Protein AF-A0A098LH59-F1 (afdb_monomer_lite)

Foldseek 3Di:
DPDPPVPVVPPPVPPPPPPPPLQLVLLVLLCVLVVVLVVLLVVLLVVLVVLVVVQVVADPCLSVVLSVPQDSVVLSVQVSVLSSVPDDSVLSVVLSVCVVVVVVVVNCVSCVVCPVVNVVSSVVSVVVSVVSSCVSRVVD

Secondary structure (DSSP, 8-state):
--SSSTTSSSSGGG-------HHHHHHHHHHHHTTHHHHHHHHHHHHHHHHHHT-TTS-TTHHHHHHHH--HHHHHHHHHHHHHHH--HHHHHHHHHHHHHT-HHHHHHHHGGGHHHHHHHHHHHHHHHHHHHHHHHTT-

Organism: NCBI:txid153721

Radius of gyration: 22.49 Å; chains: 1; bounding box: 77×44×48 Å

Sequence (140 aa):
MNLLISVFVFFISQFNVVQKDSKEKFVDELLRLTKTRESAEVVINSIIRKQVQNKPKAPSNIEFEIKKSINYETYLNQVKRIYYSNYSELELKELIKIYREGDFELFKSKTQKIEKPIYDVGLAFGKDCAKIINDKLKNY

pLDDT: mean 90.13, std 17.35, range [39.44, 98.5]

Structure (mmCIF, N/CA/C/O backbone):
data_AF-A0A098LH59-F1
#
_entry.id   AF-A0A098LH59-F1
#
loop_
_atom_site.group_PDB
_atom_site.id
_atom_site.type_symbol
_atom_site.label_atom_id
_atom_site.label_alt_id
_atom_site.label_comp_id
_atom_site.label_asym_id
_atom_site.label_entity_id
_atom_site.label_seq_id
_atom_site.pdbx_PDB_ins_code
_atom_site.Cartn_x
_atom_site.Cartn_y
_atom_site.Cartn_z
_atom_site.occupancy
_atom_site.B_iso_or_equiv
_atom_site.auth_seq_id
_atom_site.auth_comp_id
_atom_site.auth_asym_id
_atom_site.auth_atom_id
_atom_site.pdbx_PDB_model_num
ATOM 1 N N . MET A 1 1 ? -54.466 33.708 4.782 1.00 47.62 1 MET A N 1
ATOM 2 C CA . MET A 1 1 ? -53.678 32.860 5.703 1.00 47.62 1 MET A CA 1
ATOM 3 C C . MET A 1 1 ? -53.008 31.721 4.927 1.00 47.62 1 MET A C 1
ATOM 5 O O . MET A 1 1 ? -53.343 30.582 5.175 1.00 47.62 1 MET A O 1
ATOM 9 N N . ASN A 1 2 ? -52.138 32.010 3.943 1.00 44.97 2 ASN A N 1
ATOM 10 C CA . ASN A 1 2 ? -51.490 30.981 3.094 1.00 44.97 2 ASN A CA 1
ATOM 11 C C . ASN A 1 2 ? -50.239 31.525 2.360 1.00 44.97 2 ASN A C 1
ATOM 13 O O . ASN A 1 2 ? -50.043 31.268 1.180 1.00 44.97 2 ASN A O 1
ATOM 17 N N . LEU A 1 3 ? -49.408 32.339 3.023 1.00 42.00 3 LEU A N 1
ATOM 18 C CA . LEU A 1 3 ? -48.210 32.913 2.375 1.00 42.00 3 LEU A CA 1
ATOM 19 C C . LEU A 1 3 ? -46.950 32.934 3.253 1.00 42.00 3 LEU A C 1
ATOM 21 O O . LEU A 1 3 ? -45.898 33.364 2.800 1.00 42.00 3 LEU A O 1
ATOM 25 N N . LEU A 1 4 ? -47.031 32.422 4.487 1.00 46.31 4 LEU A N 1
ATOM 26 C CA . LEU A 1 4 ? -45.919 32.432 5.449 1.00 46.31 4 LEU A CA 1
ATOM 27 C C . LEU A 1 4 ? -45.249 31.063 5.657 1.00 46.31 4 LEU A C 1
ATOM 29 O O . LEU A 1 4 ? -44.206 30.997 6.294 1.00 46.31 4 LEU A O 1
ATOM 33 N N . ILE A 1 5 ? -45.796 29.978 5.097 1.00 51.72 5 ILE A N 1
ATOM 34 C CA . ILE A 1 5 ? -45.270 28.616 5.316 1.00 51.72 5 ILE A CA 1
ATOM 35 C C . ILE A 1 5 ? -44.280 28.186 4.210 1.00 51.72 5 ILE A C 1
ATOM 37 O O . ILE A 1 5 ? -43.423 27.339 4.444 1.00 51.72 5 ILE A O 1
ATOM 41 N N . SER A 1 6 ? -44.296 28.817 3.030 1.00 48.91 6 SER A N 1
ATOM 42 C CA . SER A 1 6 ? -43.456 28.392 1.893 1.00 48.91 6 SER A CA 1
ATOM 43 C C . SER A 1 6 ? -42.014 28.916 1.894 1.00 48.91 6 SER A C 1
ATOM 45 O O . SER A 1 6 ? -41.233 28.498 1.045 1.00 48.91 6 SER A O 1
ATOM 47 N N . VAL A 1 7 ? -41.623 29.786 2.831 1.00 48.66 7 VAL A N 1
ATOM 48 C CA . VAL A 1 7 ? -40.255 30.350 2.873 1.00 48.66 7 VAL A CA 1
ATOM 49 C C . VAL A 1 7 ? -39.316 29.551 3.793 1.00 48.66 7 VAL A C 1
ATOM 51 O O . VAL A 1 7 ? -38.100 29.630 3.651 1.00 48.66 7 VAL A O 1
ATOM 54 N N . PHE A 1 8 ? -39.844 28.697 4.677 1.00 47.78 8 PHE A N 1
ATOM 55 C CA . PHE A 1 8 ? -39.013 27.948 5.633 1.00 47.78 8 PHE A CA 1
ATOM 56 C C . PHE A 1 8 ? -38.421 26.639 5.077 1.00 47.78 8 PHE A C 1
ATOM 58 O O . PHE A 1 8 ? -37.484 26.089 5.649 1.00 47.78 8 PHE A O 1
ATOM 65 N N . VAL A 1 9 ? -38.916 26.146 3.937 1.00 51.41 9 VAL A N 1
ATOM 66 C CA . VAL A 1 9 ? -38.484 24.854 3.361 1.00 51.41 9 VAL A CA 1
ATOM 67 C C . VAL A 1 9 ? -37.269 24.999 2.426 1.00 51.41 9 VAL A C 1
ATOM 69 O O . VAL A 1 9 ? -36.631 24.009 2.081 1.00 51.41 9 VAL A O 1
ATOM 72 N N . PHE A 1 10 ? -36.870 26.224 2.062 1.00 49.16 10 PHE A N 1
ATOM 73 C CA . PHE A 1 10 ? -35.769 26.447 1.111 1.00 49.16 10 PHE A CA 1
ATOM 74 C C . PHE A 1 10 ? -34.368 26.529 1.744 1.00 49.16 10 PHE A C 1
ATOM 76 O O . PHE A 1 10 ? -33.376 26.549 1.023 1.00 49.16 10 PHE A O 1
ATOM 83 N N . PHE A 1 11 ? -34.258 26.533 3.078 1.00 50.00 11 PHE A N 1
ATOM 84 C CA . PHE A 1 11 ? -32.962 26.640 3.767 1.00 50.00 11 PHE A CA 1
ATOM 85 C C . PHE A 1 11 ? -32.304 25.297 4.115 1.00 50.00 11 PHE A C 1
ATOM 87 O O . PHE A 1 11 ? -31.121 25.266 4.447 1.00 50.00 11 PHE A O 1
ATOM 94 N N . ILE A 1 12 ? -33.022 24.175 4.007 1.00 53.69 12 ILE A N 1
ATOM 95 C CA . ILE A 1 12 ? -32.498 22.859 4.423 1.00 53.69 12 ILE A CA 1
ATOM 96 C C . ILE A 1 12 ? -31.737 22.156 3.277 1.00 53.69 12 ILE A C 1
ATOM 98 O O . ILE A 1 12 ? -30.944 21.250 3.514 1.00 53.69 12 ILE A O 1
ATOM 102 N N . SER A 1 13 ? -31.889 22.603 2.026 1.00 45.72 13 SER A N 1
ATOM 103 C CA . SER A 1 13 ? -31.253 21.976 0.854 1.00 45.72 13 SER A CA 1
ATOM 104 C C . SER A 1 13 ? -29.779 22.355 0.637 1.00 45.72 13 SER A C 1
ATOM 106 O O . SER A 1 13 ? -29.112 21.749 -0.200 1.00 45.72 13 SER A O 1
ATOM 108 N N . GLN A 1 14 ? -29.244 23.323 1.389 1.00 46.56 14 GLN A N 1
ATOM 109 C CA . GLN A 1 14 ? -27.874 23.836 1.219 1.00 46.56 14 GLN A CA 1
ATOM 110 C C . GLN A 1 14 ? -26.823 23.109 2.088 1.00 46.56 14 GLN A C 1
ATOM 112 O O . GLN A 1 14 ? -25.632 23.359 1.935 1.00 46.56 14 GLN A O 1
ATOM 117 N N . PHE A 1 15 ? -27.222 22.169 2.957 1.00 48.03 15 PHE A N 1
ATOM 118 C CA . PHE A 1 15 ? -26.298 21.393 3.803 1.00 48.03 15 PHE A CA 1
ATOM 119 C C . PHE A 1 15 ? -25.927 20.012 3.239 1.00 48.03 15 PHE A C 1
ATOM 121 O O . PHE A 1 15 ? -25.507 19.131 3.981 1.00 48.03 15 PHE A O 1
ATOM 128 N N . ASN A 1 16 ? -25.953 19.836 1.915 1.00 39.44 16 ASN A N 1
ATOM 129 C CA . ASN A 1 16 ? -25.207 18.754 1.256 1.00 39.44 16 ASN A CA 1
ATOM 130 C C . ASN A 1 16 ? -23.706 19.093 1.153 1.00 39.44 16 ASN A C 1
ATOM 132 O O . ASN A 1 16 ? -23.058 18.850 0.135 1.00 39.44 16 ASN A O 1
ATOM 136 N N . VAL A 1 17 ? -23.128 19.658 2.219 1.00 48.56 17 VAL A N 1
ATOM 137 C CA . VAL A 1 17 ? -21.687 19.550 2.433 1.00 48.56 17 VAL A CA 1
ATOM 138 C C . VAL A 1 17 ? -21.460 18.073 2.683 1.00 48.56 17 VAL A C 1
ATOM 140 O O . VAL A 1 17 ? -21.935 17.555 3.688 1.00 48.56 17 VAL A O 1
ATOM 143 N N . VAL A 1 18 ? -20.799 17.409 1.737 1.00 48.72 18 VAL A N 1
ATOM 144 C CA . VAL A 1 18 ? -20.333 16.023 1.814 1.00 48.72 18 VAL A CA 1
ATOM 145 C C . VAL A 1 18 ? -19.723 15.793 3.200 1.00 48.72 18 VAL A C 1
ATOM 147 O O . VAL A 1 18 ? -18.553 16.094 3.444 1.00 48.72 18 VAL A O 1
ATOM 150 N N . GLN A 1 19 ? -20.536 15.322 4.147 1.00 45.72 19 GLN A N 1
ATOM 151 C CA . GLN A 1 19 ? -20.075 14.869 5.447 1.00 45.72 19 GLN A CA 1
ATOM 152 C C . GLN A 1 19 ? -19.313 13.591 5.156 1.00 45.72 19 GLN A C 1
ATOM 154 O O . GLN A 1 19 ? -19.887 12.510 5.079 1.00 45.72 19 GLN A O 1
ATOM 159 N N . LYS A 1 20 ? -18.012 13.741 4.908 1.00 57.53 20 LYS A N 1
ATOM 160 C CA . LYS A 1 20 ? -17.087 12.620 4.841 1.00 57.53 20 LYS A CA 1
ATOM 161 C C . LYS A 1 20 ? -17.305 11.788 6.106 1.00 57.53 20 LYS A C 1
ATOM 163 O O . LYS A 1 20 ? -17.144 12.333 7.206 1.00 57.53 20 LYS A O 1
ATOM 168 N N . ASP A 1 21 ? -17.736 10.541 5.919 1.00 78.25 21 ASP A N 1
ATOM 169 C CA . ASP A 1 21 ? -18.124 9.603 6.975 1.00 78.25 21 ASP A CA 1
ATOM 170 C C . ASP A 1 21 ? -17.070 9.631 8.097 1.00 78.25 21 ASP A C 1
ATOM 172 O O . ASP A 1 21 ? -15.862 9.588 7.828 1.00 78.25 21 ASP A O 1
ATOM 176 N N . SER A 1 22 ? -17.504 9.762 9.357 1.00 84.50 22 SER A N 1
ATOM 177 C CA . SER A 1 22 ? -16.613 9.796 10.528 1.00 84.50 22 SER A CA 1
ATOM 178 C C . SER A 1 22 ? -15.650 8.613 10.520 1.00 84.50 22 SER A C 1
ATOM 180 O O . SER A 1 22 ? -14.472 8.767 10.844 1.00 84.50 22 SER A O 1
ATOM 182 N N . LYS A 1 23 ? -16.120 7.458 10.049 1.00 91.81 23 LYS A N 1
ATOM 183 C CA . LYS A 1 23 ? -15.329 6.243 9.905 1.00 91.81 23 LYS A CA 1
ATOM 184 C C . LYS A 1 23 ? -14.198 6.378 8.883 1.00 91.81 23 LYS A C 1
ATOM 186 O O . LYS A 1 23 ? -13.084 5.928 9.146 1.00 91.81 23 LYS A O 1
ATOM 191 N N . GLU A 1 24 ? -14.443 7.031 7.748 1.00 94.12 24 GLU A N 1
ATOM 192 C CA . GLU A 1 24 ? -13.423 7.249 6.715 1.00 94.12 24 GLU A CA 1
ATOM 193 C C . GLU A 1 24 ? -12.274 8.121 7.240 1.00 94.12 24 GLU A C 1
ATOM 195 O O . GLU A 1 24 ? -11.108 7.846 6.957 1.00 94.12 24 GLU A O 1
ATOM 200 N N . LYS A 1 25 ? -12.578 9.117 8.085 1.00 95.44 25 LYS A N 1
ATOM 201 C CA . LYS A 1 25 ? -11.554 9.962 8.723 1.00 95.44 25 LYS A CA 1
ATOM 202 C C . LYS A 1 25 ? -10.611 9.158 9.620 1.00 95.44 25 LYS A C 1
ATOM 204 O O . LYS A 1 25 ? -9.407 9.397 9.581 1.00 95.44 25 LYS A O 1
ATOM 209 N N . PHE A 1 26 ? -11.126 8.195 10.387 1.00 97.62 26 PHE A N 1
ATOM 210 C CA . PHE A 1 26 ? -10.275 7.335 11.218 1.00 97.62 26 PHE A CA 1
ATOM 211 C C . PHE A 1 26 ? -9.421 6.383 10.381 1.00 97.62 26 PHE A C 1
ATOM 213 O O . PHE A 1 26 ? -8.263 6.154 10.715 1.00 97.62 26 PHE A O 1
ATOM 220 N N . VAL A 1 27 ? -9.941 5.869 9.262 1.00 97.81 27 VAL A N 1
ATOM 221 C CA . VAL A 1 27 ? -9.119 5.081 8.332 1.00 97.81 27 VAL A CA 1
ATOM 222 C C . VAL A 1 27 ? -7.985 5.937 7.757 1.00 97.81 27 VAL A C 1
ATOM 224 O O . VAL A 1 27 ? -6.831 5.514 7.781 1.00 97.81 27 VAL A O 1
ATOM 227 N N . ASP A 1 28 ? -8.286 7.149 7.284 1.00 97.12 28 ASP A N 1
ATOM 228 C CA . ASP A 1 28 ? -7.279 8.081 6.762 1.00 97.12 28 ASP A CA 1
ATOM 229 C C . ASP A 1 28 ? -6.211 8.422 7.813 1.00 97.12 28 ASP A C 1
ATOM 231 O O . ASP A 1 28 ? -5.013 8.431 7.521 1.00 97.12 28 ASP A O 1
ATOM 235 N N . GLU A 1 29 ? -6.636 8.684 9.050 1.00 97.56 29 GLU A N 1
ATOM 236 C CA . GLU A 1 29 ? -5.738 8.958 10.167 1.00 97.56 29 GLU A CA 1
ATOM 237 C C . GLU A 1 29 ? -4.834 7.767 10.478 1.00 97.56 29 GLU A C 1
ATOM 239 O O . GLU A 1 29 ? -3.625 7.951 10.634 1.00 97.56 29 GLU A O 1
ATOM 244 N N . LEU A 1 30 ? -5.399 6.559 10.526 1.00 97.62 30 LEU A N 1
ATOM 245 C CA . LEU A 1 30 ? -4.647 5.344 10.797 1.00 97.62 30 LEU A CA 1
ATOM 246 C C . LEU A 1 30 ? -3.568 5.116 9.733 1.00 97.62 30 LEU A C 1
ATOM 248 O O . LEU A 1 30 ? -2.405 4.954 10.091 1.00 97.62 30 LEU A O 1
ATOM 252 N N . LEU A 1 31 ? -3.916 5.202 8.443 1.00 97.81 31 LEU A N 1
ATOM 253 C CA . LEU A 1 31 ? -2.951 5.015 7.349 1.00 97.81 31 LEU A CA 1
ATOM 254 C C . LEU A 1 31 ? -1.843 6.074 7.330 1.00 97.81 31 LEU A C 1
ATOM 256 O O . LEU A 1 31 ? -0.710 5.787 6.932 1.00 97.81 31 LEU A O 1
ATOM 260 N N . ARG A 1 32 ? -2.159 7.297 7.766 1.00 97.94 32 ARG A N 1
ATOM 261 C CA . ARG A 1 32 ? -1.177 8.372 7.938 1.00 97.94 32 ARG A CA 1
ATOM 262 C C . ARG A 1 32 ? -0.232 8.084 9.107 1.00 97.94 32 ARG A C 1
ATOM 264 O O . ARG A 1 32 ? 0.969 8.303 8.980 1.00 97.94 32 ARG A O 1
ATOM 271 N N . LEU A 1 33 ? -0.745 7.591 10.236 1.00 97.12 33 LEU A N 1
ATOM 272 C CA . LEU A 1 33 ? 0.073 7.226 11.400 1.00 97.12 33 LEU A CA 1
ATOM 273 C C . LEU A 1 33 ? 1.003 6.046 11.098 1.00 97.12 33 LEU A C 1
ATOM 275 O O . LEU A 1 33 ? 2.179 6.083 11.466 1.00 97.12 33 LEU A O 1
ATOM 279 N N . THR A 1 34 ? 0.504 5.045 10.373 1.00 96.31 34 THR A N 1
ATOM 280 C CA . THR A 1 34 ? 1.285 3.883 9.927 1.00 96.31 34 THR A CA 1
ATOM 281 C C . THR A 1 34 ? 2.188 4.184 8.734 1.00 96.31 34 THR A C 1
ATOM 283 O O . THR A 1 34 ? 2.927 3.302 8.302 1.00 96.31 34 THR A O 1
ATOM 286 N N . LYS A 1 35 ? 2.147 5.410 8.185 1.00 97.38 35 LYS A N 1
ATOM 287 C CA . LYS A 1 35 ? 2.953 5.841 7.031 1.00 97.38 35 LYS A CA 1
ATOM 288 C C . LYS A 1 35 ? 2.868 4.850 5.867 1.00 97.38 35 LYS A C 1
ATOM 290 O O . LYS A 1 35 ? 3.880 4.447 5.284 1.00 97.38 35 LYS A O 1
ATOM 295 N N . THR A 1 36 ? 1.656 4.370 5.579 1.00 96.06 36 THR A N 1
ATOM 296 C CA . THR A 1 36 ? 1.449 3.278 4.616 1.00 96.06 36 THR A CA 1
ATOM 297 C C . THR A 1 36 ? 1.899 3.674 3.212 1.00 96.06 36 THR A C 1
ATOM 299 O O . THR A 1 36 ? 2.476 2.855 2.496 1.00 96.06 36 THR A O 1
ATOM 302 N N . ARG A 1 37 ? 1.671 4.934 2.823 1.00 96.50 37 ARG A N 1
ATOM 303 C CA . ARG A 1 37 ? 2.083 5.456 1.518 1.00 96.50 37 ARG A CA 1
ATOM 304 C C . ARG A 1 37 ? 3.599 5.556 1.422 1.00 96.50 37 ARG A C 1
ATOM 306 O O . ARG A 1 37 ? 4.187 5.028 0.487 1.00 96.50 37 ARG A O 1
ATOM 313 N N . GLU A 1 38 ? 4.216 6.211 2.393 1.00 97.62 38 GLU A N 1
ATOM 314 C CA . GLU A 1 38 ? 5.648 6.483 2.426 1.00 97.62 38 GLU A CA 1
ATOM 315 C C . GLU A 1 38 ? 6.445 5.177 2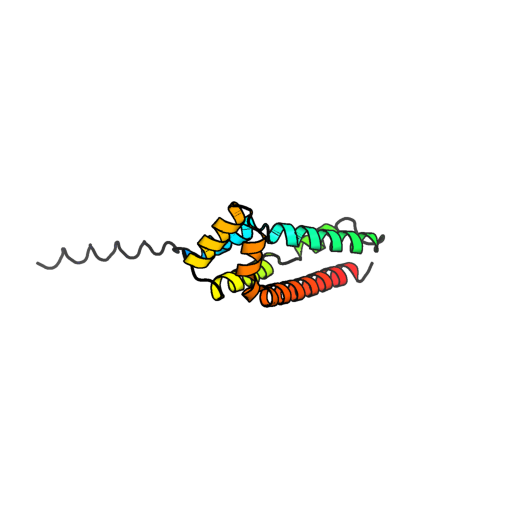.461 1.00 97.62 38 GLU A C 1
ATOM 317 O O . GLU A 1 38 ? 7.417 5.024 1.725 1.00 97.62 38 GLU A O 1
ATOM 322 N N . SER A 1 39 ? 5.994 4.199 3.252 1.00 96.31 39 SER A N 1
ATOM 323 C CA . SER A 1 39 ? 6.604 2.867 3.302 1.00 96.31 39 SER A CA 1
ATOM 324 C C . SER A 1 39 ? 6.559 2.167 1.940 1.00 96.31 39 SER A C 1
ATOM 326 O O . SER A 1 39 ? 7.569 1.624 1.489 1.00 96.31 39 SER A O 1
ATOM 328 N N . ALA A 1 40 ? 5.413 2.218 1.251 1.00 97.00 40 ALA A N 1
ATOM 329 C CA . ALA A 1 40 ? 5.284 1.648 -0.088 1.00 97.00 40 ALA A CA 1
ATOM 330 C C . ALA A 1 40 ? 6.179 2.376 -1.106 1.00 97.00 40 ALA A C 1
ATOM 332 O O . ALA A 1 40 ? 6.890 1.728 -1.875 1.00 97.00 40 ALA A O 1
ATOM 333 N N . GLU A 1 41 ? 6.199 3.711 -1.082 1.00 97.69 41 GLU A N 1
ATOM 334 C CA . GLU A 1 41 ? 7.046 4.525 -1.958 1.00 97.69 41 GLU A CA 1
ATOM 335 C C . GLU A 1 41 ? 8.536 4.215 -1.765 1.00 97.69 41 GLU A C 1
ATOM 337 O O . GLU A 1 41 ? 9.262 4.080 -2.748 1.00 97.69 41 GLU A O 1
ATOM 342 N N . VAL A 1 42 ? 9.010 4.050 -0.526 1.00 97.81 42 VAL A N 1
ATOM 343 C CA . VAL A 1 42 ? 10.412 3.697 -0.239 1.00 97.81 42 VAL A CA 1
ATOM 344 C C . VAL A 1 42 ? 10.790 2.357 -0.872 1.00 97.81 42 VAL A C 1
ATOM 346 O O . VAL A 1 42 ? 11.822 2.267 -1.546 1.00 97.81 42 VAL A O 1
ATOM 349 N N . VAL A 1 43 ? 9.952 1.331 -0.699 1.00 97.56 43 VAL A N 1
ATOM 350 C CA . VAL A 1 43 ? 10.202 -0.004 -1.259 1.00 97.56 43 VAL A CA 1
ATOM 351 C C . VAL A 1 43 ? 10.226 0.046 -2.785 1.00 97.56 43 VAL A C 1
ATOM 353 O O . VAL A 1 43 ? 11.199 -0.395 -3.401 1.00 97.56 43 VAL A O 1
ATOM 356 N N . ILE A 1 44 ? 9.201 0.632 -3.408 1.00 98.12 44 ILE A N 1
ATOM 357 C CA . ILE A 1 44 ? 9.108 0.702 -4.870 1.00 98.12 44 ILE A CA 1
ATOM 358 C C . ILE A 1 44 ? 10.242 1.551 -5.454 1.00 98.12 44 ILE A C 1
ATOM 360 O O . ILE A 1 44 ? 10.885 1.125 -6.411 1.00 98.12 44 ILE A O 1
ATOM 364 N N . ASN A 1 45 ? 10.579 2.695 -4.854 1.00 98.06 45 ASN A N 1
ATOM 365 C CA . ASN A 1 45 ? 11.690 3.531 -5.315 1.00 98.06 45 ASN A CA 1
ATOM 366 C C . ASN A 1 45 ? 13.038 2.804 -5.254 1.00 98.06 45 ASN A C 1
ATOM 368 O O . ASN A 1 45 ? 13.867 2.983 -6.147 1.00 98.06 45 ASN A O 1
ATOM 372 N N . SER A 1 46 ? 13.261 1.975 -4.231 1.00 98.19 46 SER A N 1
ATOM 373 C CA . SER A 1 46 ? 14.460 1.135 -4.137 1.00 98.19 46 SER A CA 1
ATOM 374 C C . SER A 1 46 ? 14.537 0.132 -5.294 1.00 98.19 46 SER A C 1
ATOM 376 O O . SER A 1 46 ? 15.576 0.003 -5.945 1.00 98.19 46 SER A O 1
ATOM 378 N N . ILE A 1 47 ? 13.411 -0.512 -5.622 1.00 98.00 47 ILE A N 1
ATOM 379 C CA . ILE A 1 47 ? 13.317 -1.450 -6.748 1.00 98.00 47 ILE A CA 1
ATOM 380 C C . ILE A 1 47 ? 13.567 -0.728 -8.076 1.00 98.00 47 ILE A C 1
ATOM 382 O O . ILE A 1 47 ? 14.370 -1.206 -8.876 1.00 98.00 47 ILE A O 1
ATOM 386 N N . ILE A 1 48 ? 12.936 0.431 -8.299 1.00 98.31 48 ILE A N 1
ATOM 387 C CA . ILE A 1 48 ? 13.126 1.235 -9.515 1.00 98.31 48 ILE A CA 1
ATOM 388 C C . ILE A 1 48 ? 14.608 1.572 -9.693 1.00 98.31 48 ILE A C 1
ATOM 390 O O . ILE A 1 48 ? 15.173 1.271 -10.741 1.00 98.31 48 ILE A O 1
ATOM 394 N N . ARG A 1 49 ? 15.259 2.135 -8.665 1.00 97.81 49 ARG A N 1
ATOM 395 C CA . ARG A 1 49 ? 16.684 2.504 -8.724 1.00 97.81 49 ARG A CA 1
ATOM 396 C C . ARG A 1 49 ? 17.564 1.316 -9.081 1.00 97.81 49 ARG A C 1
ATOM 398 O O . ARG A 1 49 ? 18.387 1.423 -9.983 1.00 97.81 49 ARG A O 1
ATOM 405 N N . LYS A 1 50 ? 17.355 0.175 -8.419 1.00 97.75 50 LYS A N 1
ATOM 406 C CA . LYS A 1 50 ? 18.116 -1.048 -8.690 1.00 97.75 50 LYS A CA 1
ATOM 407 C C . LYS A 1 50 ? 17.944 -1.516 -10.139 1.00 97.75 50 LYS A C 1
ATOM 409 O O . LYS A 1 50 ? 18.920 -1.899 -10.773 1.00 97.75 50 LYS A O 1
ATOM 414 N N . GLN A 1 51 ? 16.724 -1.480 -10.676 1.00 97.81 51 GLN A N 1
ATOM 415 C CA . GLN A 1 51 ? 16.458 -1.903 -12.056 1.00 97.81 51 GLN A CA 1
ATOM 416 C C . GLN A 1 51 ? 17.040 -0.932 -13.089 1.00 97.81 51 GLN A C 1
ATOM 418 O O . GLN A 1 51 ? 17.626 -1.376 -14.072 1.00 97.81 51 GLN A O 1
ATOM 423 N N . VAL A 1 52 ? 16.953 0.378 -12.847 1.00 97.38 52 VAL A N 1
ATOM 424 C CA . VAL A 1 52 ? 17.550 1.403 -13.719 1.00 97.38 52 VAL A CA 1
ATOM 425 C C . VAL A 1 52 ? 19.078 1.302 -13.725 1.00 97.38 52 VAL A C 1
ATOM 427 O O . VAL A 1 52 ? 19.685 1.355 -14.790 1.00 97.38 52 VAL A O 1
ATOM 430 N N . GLN A 1 53 ? 19.710 1.074 -12.570 1.00 96.62 53 GLN A N 1
ATOM 431 C CA . GLN A 1 53 ? 21.164 0.874 -12.473 1.00 96.62 53 GLN A CA 1
ATOM 432 C C . GLN A 1 53 ? 21.660 -0.328 -13.291 1.00 96.62 53 GLN A C 1
ATOM 434 O O . GLN A 1 53 ? 22.768 -0.294 -13.818 1.00 96.62 53 GLN A O 1
ATOM 439 N N . ASN A 1 54 ? 20.829 -1.360 -13.463 1.00 96.88 54 ASN A N 1
ATOM 440 C CA . ASN A 1 54 ? 21.148 -2.516 -14.306 1.00 96.88 54 ASN A CA 1
ATOM 441 C C . ASN A 1 54 ? 21.007 -2.233 -15.816 1.00 96.88 54 ASN A C 1
ATOM 443 O O . ASN A 1 54 ? 21.288 -3.114 -16.629 1.00 96.88 54 ASN A O 1
ATOM 447 N N . LYS A 1 55 ? 20.559 -1.032 -16.204 1.00 96.12 55 LYS A N 1
ATOM 448 C CA . LYS A 1 55 ? 20.280 -0.611 -17.582 1.00 96.12 55 LYS A CA 1
ATOM 449 C C . LYS A 1 55 ? 21.047 0.678 -17.918 1.00 96.12 55 LYS A C 1
ATOM 451 O O . LYS A 1 55 ? 20.438 1.734 -18.072 1.00 96.12 55 LYS A O 1
ATOM 456 N N . PRO A 1 56 ? 22.383 0.622 -18.085 1.00 93.44 56 PRO A N 1
ATOM 457 C CA . PRO A 1 56 ? 23.225 1.816 -18.243 1.00 93.44 56 PRO A CA 1
ATOM 458 C C . PRO A 1 56 ? 22.948 2.624 -19.522 1.00 93.44 56 PRO A C 1
ATOM 460 O O . PRO A 1 56 ? 23.376 3.769 -19.624 1.00 93.44 56 PRO A O 1
ATOM 463 N N . LYS A 1 57 ? 22.246 2.041 -20.504 1.00 96.25 57 LYS A N 1
ATOM 464 C CA . LYS A 1 57 ? 21.815 2.722 -21.736 1.00 96.25 57 LYS A CA 1
ATOM 465 C C . LYS A 1 57 ? 20.486 3.469 -21.587 1.00 96.25 57 LYS A C 1
ATOM 467 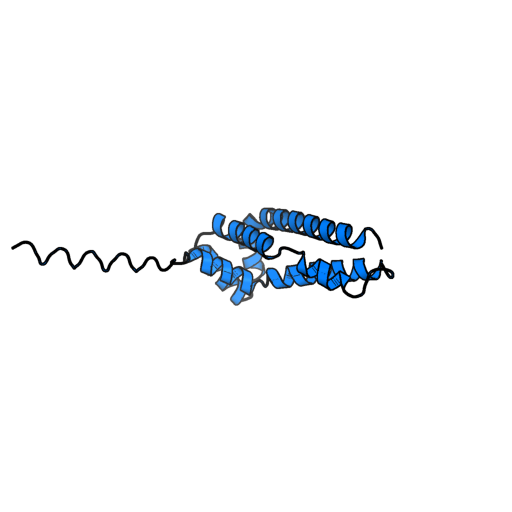O O . LYS A 1 57 ? 20.081 4.160 -22.519 1.00 96.25 57 LYS A O 1
ATOM 472 N N . ALA A 1 58 ? 19.787 3.302 -20.465 1.00 96.50 58 ALA A N 1
ATOM 473 C CA . ALA A 1 58 ? 18.523 3.977 -20.233 1.00 96.50 58 ALA A CA 1
ATOM 474 C C . ALA A 1 58 ? 18.746 5.490 -20.034 1.00 96.50 58 ALA A C 1
ATOM 476 O O . ALA A 1 58 ? 19.764 5.895 -19.466 1.00 96.50 58 ALA A O 1
ATOM 477 N N . PRO A 1 59 ? 17.820 6.348 -20.496 1.00 96.81 59 PRO A N 1
ATOM 478 C CA . PRO A 1 59 ? 17.976 7.790 -20.375 1.00 96.81 59 PRO A CA 1
ATOM 479 C C . PRO A 1 59 ? 17.882 8.230 -18.909 1.00 96.81 59 PRO A C 1
ATOM 481 O O . PRO A 1 59 ? 17.182 7.620 -18.101 1.00 96.81 59 PRO A O 1
ATOM 484 N N . SER A 1 60 ? 18.550 9.331 -18.559 1.00 94.38 60 SER A N 1
ATOM 485 C CA . SER A 1 60 ? 18.639 9.822 -17.173 1.00 94.38 60 SER A CA 1
ATOM 486 C C . SER A 1 60 ? 17.284 10.165 -16.539 1.00 94.38 60 SER A C 1
ATOM 488 O O . SER A 1 60 ? 17.154 10.155 -15.316 1.00 94.38 60 SER A O 1
ATOM 490 N N . ASN A 1 61 ? 16.256 10.435 -17.348 1.00 97.12 61 ASN A N 1
ATOM 491 C CA . ASN A 1 61 ? 14.903 10.737 -16.888 1.00 97.12 61 ASN A CA 1
ATOM 492 C C . ASN A 1 61 ? 14.025 9.487 -16.662 1.00 97.12 61 ASN A C 1
ATOM 494 O O . ASN A 1 61 ? 12.918 9.627 -16.137 1.00 97.12 61 ASN A O 1
ATOM 498 N N . ILE A 1 62 ? 14.481 8.277 -17.019 1.00 97.69 62 ILE A N 1
ATOM 499 C CA . ILE A 1 62 ? 13.635 7.071 -16.994 1.00 97.69 62 ILE A CA 1
ATOM 500 C C . ILE A 1 62 ? 13.129 6.737 -15.586 1.00 97.69 62 ILE A C 1
ATOM 502 O O . ILE A 1 62 ? 11.978 6.340 -15.416 1.00 97.69 62 ILE A O 1
ATOM 506 N N . GLU A 1 63 ? 13.952 6.959 -14.555 1.00 97.62 63 GLU A N 1
ATOM 507 C CA . GLU A 1 63 ? 13.561 6.737 -13.158 1.00 97.62 63 GLU A CA 1
ATOM 508 C C . GLU A 1 63 ? 12.368 7.625 -12.776 1.00 97.62 63 GLU A C 1
ATOM 510 O O . GLU A 1 63 ? 11.430 7.164 -12.123 1.00 97.62 63 GLU A O 1
ATOM 515 N N . PHE A 1 64 ? 12.378 8.890 -13.203 1.00 97.81 64 PHE A N 1
ATOM 516 C CA . PHE A 1 64 ? 11.286 9.825 -12.949 1.00 97.81 64 PHE A CA 1
ATOM 517 C C . PHE A 1 64 ? 10.005 9.410 -13.683 1.00 97.81 64 PHE A C 1
ATOM 519 O O . PHE A 1 64 ? 8.924 9.420 -13.092 1.00 97.81 64 PHE A O 1
ATOM 526 N N . GLU A 1 65 ? 10.119 8.990 -14.945 1.00 97.94 65 GLU A N 1
ATOM 527 C CA . GLU A 1 65 ? 8.968 8.523 -15.721 1.00 97.94 65 GLU A CA 1
ATOM 528 C C . GLU A 1 65 ? 8.305 7.286 -15.113 1.00 97.94 65 GLU A C 1
ATOM 530 O O . GLU A 1 65 ? 7.074 7.208 -15.052 1.00 97.94 65 GLU A O 1
ATOM 535 N N . ILE A 1 66 ? 9.110 6.327 -14.646 1.00 98.38 66 ILE A N 1
ATOM 536 C CA . ILE A 1 66 ? 8.604 5.131 -13.973 1.00 98.38 66 ILE A CA 1
ATOM 537 C C . ILE A 1 66 ? 7.853 5.540 -12.705 1.00 98.38 66 ILE A C 1
ATOM 539 O O . ILE A 1 66 ? 6.699 5.152 -12.542 1.00 98.38 66 ILE A O 1
ATOM 543 N N . LYS A 1 67 ? 8.452 6.377 -11.845 1.00 98.00 67 LYS A N 1
ATOM 544 C CA . LYS A 1 67 ? 7.815 6.842 -10.598 1.00 98.00 67 LYS A CA 1
ATOM 545 C C . LYS A 1 67 ? 6.471 7.522 -10.843 1.00 98.00 67 LYS A C 1
ATOM 547 O O . LYS A 1 67 ? 5.511 7.226 -10.140 1.00 98.00 67 LYS A O 1
ATOM 552 N N . LYS A 1 68 ? 6.387 8.391 -11.857 1.00 97.94 68 LYS A N 1
ATOM 553 C CA . LYS A 1 68 ? 5.145 9.085 -12.237 1.00 97.94 68 LYS A CA 1
ATOM 554 C C . LYS A 1 68 ? 4.050 8.124 -12.719 1.00 97.94 68 LYS A C 1
ATOM 556 O O . LYS A 1 68 ? 2.873 8.457 -12.639 1.00 97.94 68 LYS A O 1
ATOM 561 N N . SER A 1 69 ? 4.432 6.949 -13.215 1.00 98.06 69 SER A N 1
ATOM 562 C CA . SER A 1 69 ? 3.503 5.945 -13.740 1.00 98.06 69 SER A CA 1
ATOM 563 C C . SER A 1 69 ? 2.915 5.035 -12.651 1.00 98.06 69 SER A C 1
ATOM 565 O O . SER A 1 69 ? 1.961 4.310 -12.923 1.00 98.06 69 SER A O 1
ATOM 567 N N . ILE A 1 70 ? 3.450 5.057 -11.423 1.00 98.19 70 ILE A N 1
ATOM 568 C CA . ILE A 1 70 ? 2.958 4.224 -10.319 1.00 98.19 70 ILE A CA 1
ATOM 569 C C . ILE A 1 70 ? 1.705 4.844 -9.686 1.00 98.19 70 ILE A C 1
ATOM 571 O O . ILE A 1 70 ? 1.736 5.955 -9.154 1.00 98.19 70 ILE A O 1
ATOM 575 N N . ASN A 1 71 ? 0.600 4.097 -9.682 1.00 97.31 71 ASN A N 1
ATOM 576 C CA . ASN A 1 71 ? -0.679 4.543 -9.129 1.00 97.31 71 ASN A CA 1
ATOM 577 C C . ASN A 1 71 ? -0.821 4.183 -7.637 1.00 97.31 71 ASN A C 1
ATOM 579 O O . ASN A 1 71 ? -1.513 3.234 -7.263 1.00 97.31 71 ASN A O 1
ATOM 583 N N . TYR A 1 72 ? -0.170 4.963 -6.771 1.00 97.00 72 TYR A N 1
ATOM 584 C CA . TYR A 1 72 ? -0.281 4.794 -5.314 1.00 97.00 72 TYR A CA 1
ATOM 585 C C . TYR A 1 72 ? -1.691 5.064 -4.781 1.00 97.00 72 TYR A C 1
ATOM 587 O O . TYR A 1 72 ? -2.075 4.500 -3.762 1.00 97.00 72 TYR A O 1
ATOM 595 N N . GLU A 1 73 ? -2.471 5.915 -5.447 1.00 96.94 73 GLU A N 1
ATOM 596 C CA . GLU A 1 73 ? -3.827 6.251 -5.009 1.00 96.94 73 GLU A CA 1
ATOM 597 C C . GLU A 1 73 ? -4.755 5.035 -5.060 1.00 96.94 73 GLU A C 1
ATOM 599 O O . GLU A 1 73 ? -5.460 4.753 -4.093 1.00 96.94 73 GLU A O 1
ATOM 604 N N . THR A 1 74 ? -4.694 4.257 -6.142 1.00 97.38 74 THR A N 1
ATOM 605 C CA . THR A 1 74 ? -5.482 3.025 -6.277 1.00 97.38 74 THR A CA 1
ATOM 606 C C . THR A 1 74 ? -5.108 2.012 -5.200 1.00 97.38 74 THR A C 1
ATOM 608 O O . THR A 1 74 ? -5.994 1.455 -4.551 1.00 97.38 74 THR A O 1
ATOM 611 N N . TYR A 1 75 ? -3.808 1.825 -4.950 1.00 97.94 75 TYR A N 1
ATOM 612 C CA . TYR A 1 75 ? -3.315 0.971 -3.867 1.00 97.94 75 TYR A CA 1
ATOM 613 C C . TYR A 1 75 ? -3.839 1.424 -2.496 1.00 97.94 75 TYR A C 1
ATOM 615 O O . TYR A 1 75 ? -4.419 0.631 -1.753 1.00 97.94 75 TYR A O 1
ATOM 623 N N . LEU A 1 76 ? -3.713 2.715 -2.175 1.00 98.00 76 LEU A N 1
ATOM 624 C CA . LEU A 1 76 ? -4.184 3.260 -0.903 1.00 98.00 76 LEU A CA 1
ATOM 625 C C . LEU A 1 76 ? -5.699 3.123 -0.753 1.00 98.00 76 LEU A C 1
ATOM 627 O O . LEU A 1 76 ? -6.162 2.765 0.323 1.00 98.00 76 LEU A O 1
ATOM 631 N N . ASN A 1 77 ? -6.477 3.341 -1.812 1.00 97.94 77 ASN A N 1
ATOM 632 C CA . ASN A 1 77 ? -7.930 3.182 -1.770 1.00 97.94 77 ASN A CA 1
ATOM 633 C C . ASN A 1 77 ? -8.350 1.726 -1.508 1.00 97.94 77 ASN A C 1
ATOM 635 O O . ASN A 1 77 ? -9.300 1.487 -0.760 1.00 97.94 77 ASN A O 1
ATOM 639 N N . GLN A 1 78 ? -7.621 0.744 -2.047 1.00 98.38 78 GLN A N 1
ATOM 640 C CA . GLN A 1 78 ? -7.854 -0.670 -1.737 1.00 98.38 78 GLN A CA 1
ATOM 641 C C . GLN A 1 78 ? -7.538 -0.989 -0.270 1.00 98.38 78 GLN A C 1
ATOM 643 O O . GLN A 1 78 ? -8.351 -1.618 0.410 1.00 98.38 78 GLN A O 1
ATOM 648 N N . VAL A 1 79 ? -6.414 -0.486 0.250 1.00 98.25 79 VAL A N 1
ATOM 649 C CA . VAL A 1 79 ? -6.056 -0.624 1.671 1.00 98.25 79 VAL A CA 1
ATOM 650 C C . VAL A 1 79 ? -7.105 0.034 2.576 1.00 98.25 79 VAL A C 1
ATOM 652 O O . VAL A 1 79 ? -7.573 -0.589 3.531 1.00 98.25 79 VAL A O 1
ATOM 655 N N . LYS A 1 80 ? -7.543 1.259 2.257 1.00 97.88 80 LYS A N 1
ATOM 656 C CA . LYS A 1 80 ? -8.612 1.959 2.989 1.00 97.88 80 LYS A CA 1
ATOM 657 C C . LYS A 1 80 ? -9.887 1.131 3.038 1.00 97.88 80 LYS A C 1
ATOM 659 O O . LYS A 1 80 ? -10.475 0.978 4.106 1.00 97.88 80 LYS A O 1
ATOM 664 N N . ARG A 1 81 ? -10.298 0.557 1.903 1.00 97.69 81 ARG A N 1
ATOM 665 C CA . ARG A 1 81 ? -11.500 -0.279 1.815 1.00 97.69 81 ARG A CA 1
ATOM 666 C C . ARG A 1 81 ? -11.415 -1.505 2.722 1.00 97.69 81 ARG A C 1
ATOM 668 O O . ARG A 1 81 ? -12.428 -1.868 3.318 1.00 97.69 81 ARG A O 1
ATOM 675 N N . ILE A 1 82 ? -10.236 -2.116 2.860 1.00 98.31 82 ILE A N 1
ATOM 676 C CA . ILE A 1 82 ? -10.023 -3.244 3.776 1.00 98.31 82 ILE A CA 1
ATOM 677 C C . ILE A 1 82 ? -10.277 -2.808 5.220 1.00 98.31 82 ILE A C 1
ATOM 679 O O . ILE A 1 82 ? -11.097 -3.429 5.894 1.00 98.31 82 ILE A O 1
ATOM 683 N N . TYR A 1 83 ? -9.655 -1.721 5.681 1.00 98.06 83 TYR A N 1
ATOM 684 C CA . TYR A 1 83 ? -9.898 -1.208 7.033 1.00 98.06 83 TYR A CA 1
ATOM 685 C C . TYR A 1 83 ? -11.362 -0.808 7.241 1.00 98.06 83 TYR A C 1
ATOM 687 O O . TYR A 1 83 ? -11.990 -1.222 8.213 1.00 98.06 83 TYR A O 1
ATOM 695 N N . TYR A 1 84 ? -11.937 -0.070 6.294 1.00 96.94 84 TYR A N 1
ATOM 696 C CA . TYR A 1 84 ? -13.325 0.372 6.367 1.00 96.94 84 TYR A CA 1
ATOM 697 C C . TYR A 1 84 ? -14.305 -0.809 6.450 1.00 96.94 84 TYR A C 1
ATOM 699 O O . TYR A 1 84 ? -15.267 -0.761 7.210 1.00 96.94 84 TYR A O 1
ATOM 707 N N . SER A 1 85 ? -14.069 -1.894 5.714 1.00 96.88 85 SER A N 1
ATOM 708 C CA . SER A 1 85 ? -15.000 -3.033 5.677 1.00 96.88 85 SER A CA 1
ATOM 709 C C . SER A 1 85 ? -14.865 -3.973 6.880 1.00 96.88 85 SER A C 1
ATOM 711 O O . SER A 1 85 ? -15.808 -4.694 7.182 1.00 96.88 85 SER A O 1
ATOM 713 N N . ASN A 1 86 ? -13.714 -3.981 7.563 1.00 98.12 86 ASN A N 1
ATOM 714 C CA . ASN A 1 86 ? -13.402 -4.974 8.601 1.00 98.12 86 ASN A CA 1
ATOM 715 C C . ASN A 1 86 ? -13.431 -4.435 10.035 1.00 98.12 86 ASN A C 1
ATOM 717 O O . ASN A 1 86 ? -13.399 -5.234 10.973 1.00 98.12 86 ASN A O 1
ATOM 721 N N . TYR A 1 87 ? -13.477 -3.117 10.218 1.00 97.38 87 TYR A N 1
ATOM 722 C CA . TYR A 1 87 ? -13.525 -2.488 11.536 1.00 97.38 87 TYR A CA 1
ATOM 723 C C . TYR A 1 87 ? -14.725 -1.560 11.653 1.00 97.38 87 TYR A C 1
ATOM 725 O O . TYR A 1 87 ? -15.101 -0.874 10.704 1.00 97.38 87 TYR A O 1
ATOM 733 N N . SER A 1 88 ? -15.319 -1.519 12.834 1.00 96.81 88 SER A N 1
ATOM 734 C CA . SER A 1 88 ? -16.224 -0.468 13.281 1.00 96.81 88 SER A CA 1
ATOM 735 C C . SER A 1 88 ? -15.461 0.827 13.582 1.00 96.81 88 SER A C 1
ATOM 737 O O . SER A 1 88 ? -14.233 0.849 13.677 1.00 96.81 88 SER A O 1
ATOM 739 N N . GLU A 1 89 ? -16.191 1.928 13.764 1.00 96.38 89 GLU A N 1
ATOM 740 C CA . GLU A 1 89 ? -15.585 3.203 14.164 1.00 96.38 89 GLU A CA 1
ATOM 741 C C . GLU A 1 89 ? -14.850 3.103 15.514 1.00 96.38 89 GLU A C 1
ATOM 743 O O . GLU A 1 89 ? -13.758 3.649 15.668 1.00 96.38 89 GLU A O 1
ATOM 748 N N . LEU A 1 90 ? -15.425 2.383 16.485 1.00 96.88 90 LEU A N 1
ATOM 749 C CA . LEU A 1 90 ? -14.824 2.202 17.809 1.00 96.88 90 LEU A CA 1
ATOM 750 C C . LEU A 1 90 ? -13.516 1.411 17.735 1.00 96.88 90 LEU A C 1
ATOM 752 O O . LEU A 1 90 ? -12.530 1.824 18.340 1.00 96.88 90 LEU A O 1
ATOM 756 N N . GLU A 1 91 ? -13.479 0.331 16.951 1.00 98.00 91 GLU A N 1
ATOM 757 C CA . GLU A 1 91 ? -12.246 -0.434 16.743 1.00 98.00 91 GLU A CA 1
ATOM 758 C C . GLU A 1 91 ? -11.163 0.411 16.055 1.00 98.00 91 GLU A C 1
ATOM 760 O O . GLU A 1 91 ? -9.999 0.336 16.434 1.00 98.00 91 GLU A O 1
ATOM 765 N N . LEU A 1 92 ? -11.515 1.259 15.079 1.00 98.38 92 LEU A N 1
ATOM 766 C CA . LEU A 1 92 ? -10.539 2.143 14.426 1.00 98.38 92 LEU A CA 1
ATOM 767 C C . LEU A 1 92 ? -9.945 3.167 15.405 1.00 98.38 92 LEU A C 1
ATOM 769 O O . LEU A 1 92 ? -8.733 3.384 15.402 1.00 98.38 92 LEU A O 1
ATOM 773 N N . LYS A 1 93 ? -10.772 3.767 16.272 1.00 97.88 93 LYS A N 1
ATOM 774 C CA . LYS A 1 93 ? -10.297 4.659 17.346 1.00 97.88 93 LYS A CA 1
ATOM 775 C C . LYS A 1 93 ? -9.359 3.933 18.306 1.00 97.88 93 LYS A C 1
ATOM 777 O O . LYS A 1 93 ? -8.333 4.488 18.697 1.00 97.88 93 LYS A O 1
ATOM 782 N N . GLU A 1 94 ? -9.703 2.702 18.671 1.00 98.19 94 GLU A N 1
ATOM 783 C CA . GLU A 1 94 ? -8.876 1.863 19.533 1.00 98.19 94 GLU A CA 1
ATOM 784 C C . GLU A 1 94 ? -7.518 1.564 18.880 1.00 98.19 94 GLU A C 1
ATOM 786 O O . GLU A 1 94 ? -6.482 1.779 19.505 1.00 98.19 94 GLU A O 1
ATOM 791 N N . LEU A 1 95 ? -7.499 1.167 17.603 1.00 98.44 95 LEU A N 1
ATOM 792 C CA . LEU A 1 95 ? -6.265 0.930 16.846 1.00 98.44 95 LEU A CA 1
ATOM 793 C C . LEU A 1 95 ? -5.365 2.172 16.790 1.00 98.44 95 LEU A C 1
ATOM 795 O O . LEU A 1 95 ? -4.157 2.065 16.993 1.00 98.44 95 LEU A O 1
ATOM 799 N N . ILE A 1 96 ? -5.945 3.353 16.554 1.00 98.44 96 ILE A N 1
ATOM 800 C CA . ILE A 1 96 ? -5.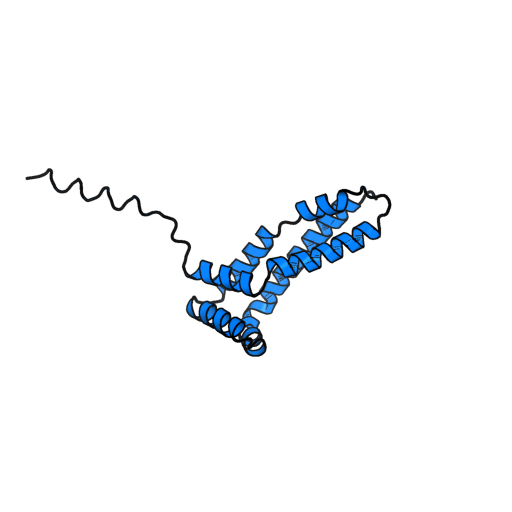212 4.628 16.554 1.00 98.44 96 ILE A CA 1
ATOM 801 C C . ILE A 1 96 ? -4.599 4.907 17.929 1.00 98.44 96 ILE A C 1
ATOM 803 O O . ILE A 1 96 ? -3.445 5.332 18.010 1.00 98.44 96 ILE A O 1
ATOM 807 N N . LYS A 1 97 ? -5.360 4.681 19.005 1.00 98.44 97 LYS A N 1
ATOM 808 C CA . LYS A 1 97 ? -4.887 4.873 20.379 1.00 98.44 97 LYS A CA 1
ATOM 809 C C . LYS A 1 97 ? -3.698 3.956 20.678 1.00 98.44 97 LYS A C 1
ATOM 811 O O . LYS A 1 97 ? -2.640 4.458 21.040 1.00 98.44 97 LYS A O 1
ATOM 816 N N . ILE A 1 98 ? -3.853 2.656 20.435 1.00 98.31 98 ILE A N 1
ATOM 817 C CA . ILE A 1 98 ? -2.818 1.639 20.670 1.00 98.31 98 ILE A CA 1
ATOM 818 C C . ILE A 1 98 ? -1.535 1.980 19.903 1.00 98.31 98 ILE A C 1
ATOM 820 O O . ILE A 1 98 ? -0.444 1.969 20.471 1.00 98.31 98 ILE A O 1
ATOM 824 N N . TYR A 1 99 ? -1.658 2.361 18.626 1.00 97.88 99 TYR A N 1
ATOM 825 C CA . TYR A 1 99 ? -0.502 2.736 17.811 1.00 97.88 99 TYR A CA 1
ATOM 826 C C . TYR A 1 99 ? 0.230 3.973 18.360 1.00 97.88 99 TYR A C 1
ATOM 828 O O . TYR A 1 99 ? 1.457 4.029 18.338 1.00 97.88 99 TYR A O 1
ATOM 836 N N . ARG A 1 100 ? -0.505 4.971 18.872 1.00 97.69 100 ARG A N 1
ATOM 837 C CA . ARG A 1 100 ? 0.077 6.178 19.489 1.00 97.69 100 ARG A CA 1
ATOM 838 C C . ARG A 1 100 ? 0.761 5.905 20.822 1.00 97.69 100 ARG A C 1
ATOM 840 O O . ARG A 1 100 ? 1.749 6.562 21.127 1.00 97.69 100 ARG A O 1
ATOM 847 N N . GLU A 1 101 ? 0.229 4.968 21.596 1.00 98.00 101 GLU A N 1
ATOM 848 C CA . GLU A 1 101 ? 0.816 4.518 22.862 1.00 98.00 101 GLU A CA 1
ATOM 849 C C . GLU A 1 101 ? 2.081 3.670 22.642 1.00 98.00 101 GLU A C 1
ATOM 851 O O . GLU A 1 101 ? 2.857 3.477 23.574 1.00 98.00 101 GLU A O 1
ATOM 856 N N . GLY A 1 102 ? 2.332 3.225 21.405 1.00 97.56 102 GLY A N 1
ATOM 857 C CA . GLY A 1 102 ? 3.523 2.463 21.030 1.00 97.56 102 GLY A CA 1
ATOM 858 C C . GLY A 1 102 ? 3.412 0.963 21.302 1.00 97.56 102 GLY A C 1
ATOM 859 O O . GLY A 1 102 ? 4.416 0.257 21.222 1.00 97.56 102 GLY A O 1
ATOM 860 N N . ASP A 1 103 ? 2.211 0.457 21.596 1.00 97.69 103 ASP A N 1
ATOM 861 C CA . ASP A 1 103 ? 1.975 -0.973 21.805 1.00 97.69 103 ASP A CA 1
ATOM 862 C C . ASP A 1 103 ? 1.773 -1.693 20.459 1.00 97.69 103 ASP A C 1
ATOM 864 O O . ASP A 1 103 ? 0.662 -1.996 20.010 1.00 97.69 103 ASP A O 1
ATOM 868 N N . PHE A 1 104 ? 2.887 -1.922 19.763 1.00 96.25 104 PHE A N 1
ATOM 869 C CA . PHE A 1 104 ? 2.880 -2.520 18.427 1.00 96.25 104 PHE A CA 1
ATOM 870 C C . PHE A 1 104 ? 2.484 -4.001 18.418 1.00 96.25 104 PHE A C 1
ATOM 872 O O . PHE A 1 104 ? 1.936 -4.466 17.417 1.00 96.25 104 PHE A O 1
ATOM 879 N N . GLU A 1 105 ? 2.709 -4.735 19.509 1.00 97.94 105 GLU A N 1
ATOM 880 C CA . GLU A 1 105 ? 2.294 -6.139 19.613 1.00 97.94 105 GLU A CA 1
ATOM 881 C C . GLU A 1 105 ? 0.772 -6.246 19.725 1.00 97.94 105 GLU A C 1
ATOM 883 O O . GLU A 1 105 ? 0.148 -7.028 18.999 1.00 97.94 105 GLU A O 1
ATOM 888 N N . LEU A 1 106 ? 0.144 -5.397 20.545 1.00 97.94 106 LEU A N 1
ATOM 889 C CA . LEU A 1 106 ? -1.312 -5.336 20.610 1.00 97.94 106 LEU A CA 1
ATOM 890 C C . LEU A 1 106 ? -1.913 -4.834 19.293 1.00 97.94 106 LEU A C 1
ATOM 892 O O . LEU A 1 106 ? -2.915 -5.383 18.824 1.00 97.94 106 LEU A O 1
ATOM 896 N N . PHE A 1 107 ? -1.288 -3.834 18.662 1.00 98.00 107 PHE A N 1
ATOM 897 C CA . PHE A 1 107 ? -1.704 -3.354 17.345 1.00 98.00 107 PHE A CA 1
ATOM 898 C C . PHE A 1 107 ? -1.683 -4.482 16.306 1.00 98.00 107 PHE A C 1
ATOM 900 O O . PHE A 1 107 ? -2.665 -4.692 15.589 1.00 98.00 107 PHE A O 1
ATOM 907 N N . LYS A 1 108 ? -0.586 -5.244 16.246 1.00 97.19 108 LYS A N 1
ATOM 908 C CA . LYS A 1 108 ? -0.421 -6.386 15.339 1.00 97.19 108 LYS A CA 1
ATOM 909 C C . LYS A 1 108 ? -1.466 -7.470 15.601 1.00 97.19 108 LYS A C 1
ATOM 911 O O . LYS A 1 108 ? -2.125 -7.919 14.668 1.00 97.19 108 LYS A O 1
ATOM 916 N N . SER A 1 109 ? -1.673 -7.838 16.864 1.00 98.19 109 SER A N 1
ATOM 917 C CA . SER A 1 109 ? -2.692 -8.814 17.267 1.00 98.19 109 SER A CA 1
ATOM 918 C C . SER A 1 109 ? -4.098 -8.399 16.809 1.00 98.19 109 SER A C 1
ATOM 920 O O . SER A 1 109 ? -4.799 -9.168 16.150 1.00 98.19 109 SER A O 1
ATOM 922 N N . LYS A 1 110 ? -4.494 -7.139 17.042 1.00 97.81 110 LYS A N 1
ATOM 923 C CA . LYS A 1 110 ? -5.811 -6.631 16.618 1.00 97.81 110 LYS A CA 1
ATOM 924 C C . LYS A 1 110 ? -5.958 -6.474 15.107 1.00 97.81 110 LYS A C 1
ATOM 926 O O . LYS A 1 110 ? -7.084 -6.487 14.610 1.00 97.81 110 LYS A O 1
ATOM 931 N N . THR A 1 111 ? -4.849 -6.338 14.381 1.00 97.56 111 THR A N 1
ATOM 932 C CA . THR A 1 111 ? -4.851 -6.191 12.920 1.00 97.56 111 THR A CA 1
ATOM 933 C C . THR A 1 111 ? -4.716 -7.501 12.150 1.00 97.56 111 THR A C 1
ATOM 935 O O . THR A 1 111 ? -4.910 -7.515 10.934 1.00 97.56 111 THR A O 1
ATOM 938 N N . GLN A 1 112 ? -4.508 -8.625 12.839 1.00 97.56 112 GLN A N 1
ATOM 939 C CA . GLN A 1 112 ? -4.268 -9.929 12.220 1.00 97.56 112 GLN A CA 1
ATOM 940 C C . GLN A 1 112 ? -5.380 -10.369 11.250 1.00 97.56 112 GLN A C 1
ATOM 942 O O . GLN A 1 112 ? -5.099 -10.933 10.193 1.00 97.56 112 GLN A O 1
ATOM 947 N N . LYS A 1 113 ? -6.652 -10.049 11.541 1.00 96.19 113 LYS A N 1
ATOM 948 C CA . LYS A 1 113 ? -7.792 -10.424 10.678 1.00 96.19 113 LYS A CA 1
ATOM 949 C C . LYS A 1 113 ? -7.725 -9.842 9.259 1.00 96.19 113 LYS A C 1
ATOM 951 O O . LYS A 1 113 ? -8.328 -10.404 8.350 1.00 96.19 113 LYS A O 1
ATOM 956 N N . ILE A 1 114 ? -7.001 -8.736 9.057 1.00 98.06 114 ILE A N 1
ATOM 957 C CA . ILE A 1 114 ? -6.830 -8.109 7.737 1.00 98.06 114 ILE A CA 1
ATOM 958 C C . ILE A 1 114 ? -5.452 -8.355 7.112 1.00 98.06 114 ILE A C 1
ATOM 960 O O . ILE A 1 114 ? -5.207 -7.864 6.012 1.00 98.06 114 ILE A O 1
ATOM 964 N N . GLU A 1 115 ? -4.564 -9.111 7.763 1.00 97.19 115 GLU A N 1
ATOM 965 C CA . GLU A 1 115 ? -3.184 -9.317 7.303 1.00 97.19 115 GLU A CA 1
ATOM 966 C C . GLU A 1 115 ? -3.135 -9.892 5.883 1.00 97.19 115 GLU A C 1
ATOM 968 O O . GLU A 1 115 ? -2.516 -9.308 4.993 1.00 97.19 115 GLU A O 1
ATOM 973 N N . LYS A 1 116 ? -3.861 -10.990 5.640 1.00 97.94 116 LYS A N 1
ATOM 974 C CA . LYS A 1 116 ? -3.926 -11.623 4.317 1.00 97.94 116 LYS A CA 1
ATOM 975 C C . LYS A 1 116 ? -4.534 -10.699 3.243 1.00 97.94 116 LYS A C 1
ATOM 977 O O . LYS A 1 116 ? -3.887 -10.518 2.217 1.00 97.94 116 LYS A O 1
ATOM 982 N N . PRO A 1 117 ? -5.702 -10.056 3.450 1.00 98.31 117 PRO A N 1
ATOM 983 C CA . PRO A 1 117 ? -6.223 -9.070 2.501 1.00 98.31 117 PRO A CA 1
ATOM 984 C C . PRO A 1 117 ? -5.242 -7.940 2.155 1.00 98.31 117 PRO A C 1
ATOM 986 O O . PRO A 1 117 ? -5.137 -7.552 0.992 1.00 98.31 117 PRO A O 1
ATOM 989 N N . ILE A 1 118 ? -4.516 -7.409 3.147 1.00 97.62 118 ILE A N 1
ATOM 990 C CA . ILE A 1 118 ? -3.501 -6.368 2.924 1.00 97.62 118 ILE A CA 1
ATOM 991 C C . ILE A 1 118 ? -2.329 -6.922 2.113 1.00 97.62 118 ILE A C 1
ATOM 993 O O . ILE A 1 118 ? -1.865 -6.259 1.184 1.00 97.62 118 ILE A O 1
ATOM 997 N N . TYR A 1 119 ? -1.878 -8.137 2.430 1.00 97.44 119 TYR A N 1
ATOM 998 C CA . TYR A 1 119 ? -0.834 -8.822 1.676 1.00 97.44 119 TYR A CA 1
ATOM 999 C C . TYR A 1 119 ? -1.229 -9.025 0.210 1.00 97.44 119 TYR A C 1
ATOM 1001 O O . TYR A 1 119 ? -0.444 -8.702 -0.679 1.00 97.44 119 TYR A O 1
ATOM 1009 N N . ASP A 1 120 ? -2.449 -9.491 -0.060 1.00 98.19 120 ASP A N 1
ATOM 1010 C CA . ASP A 1 120 ? -2.934 -9.743 -1.420 1.00 98.19 120 ASP A CA 1
ATOM 1011 C C . ASP A 1 120 ? -2.987 -8.448 -2.251 1.00 98.19 120 ASP A C 1
ATOM 1013 O O . ASP A 1 120 ? -2.544 -8.426 -3.405 1.00 98.19 120 ASP A O 1
ATOM 1017 N N . VAL A 1 121 ? -3.445 -7.342 -1.649 1.00 98.19 121 VAL A N 1
ATOM 1018 C CA . VAL A 1 121 ? -3.413 -6.003 -2.266 1.00 98.19 121 VAL A CA 1
ATOM 1019 C C . VAL A 1 121 ? -1.975 -5.542 -2.523 1.00 98.19 121 VAL A C 1
ATOM 1021 O O . VAL A 1 121 ? -1.669 -5.058 -3.614 1.00 98.19 121 VAL A O 1
ATOM 1024 N N . GLY A 1 122 ? -1.072 -5.727 -1.557 1.00 97.69 122 GLY A N 1
ATOM 1025 C CA . GLY A 1 122 ? 0.345 -5.393 -1.711 1.00 97.69 122 GLY A CA 1
ATOM 1026 C C . GLY A 1 122 ? 1.032 -6.204 -2.815 1.00 97.69 122 GLY A C 1
ATOM 1027 O O . GLY A 1 122 ? 1.798 -5.654 -3.606 1.00 97.69 122 GLY A O 1
ATOM 1028 N N . LEU A 1 123 ? 0.718 -7.497 -2.921 1.00 98.00 123 LEU A N 1
ATOM 1029 C CA . LEU A 1 123 ? 1.240 -8.384 -3.957 1.00 98.00 123 LEU A CA 1
ATOM 1030 C C . LEU A 1 123 ? 0.755 -7.971 -5.351 1.00 98.00 123 LEU A C 1
ATOM 1032 O O . LEU A 1 123 ? 1.554 -7.938 -6.289 1.00 98.00 123 LEU A O 1
ATOM 1036 N N . ALA A 1 124 ? -0.534 -7.653 -5.497 1.00 98.25 124 ALA A N 1
ATOM 1037 C CA . ALA A 1 124 ? -1.089 -7.159 -6.755 1.00 98.25 124 ALA A CA 1
ATOM 1038 C C . ALA A 1 124 ? -0.425 -5.836 -7.170 1.00 98.25 124 ALA A C 1
ATOM 1040 O O . ALA A 1 124 ? 0.096 -5.729 -8.279 1.00 98.25 124 ALA A O 1
ATOM 1041 N N . PHE A 1 125 ? -0.328 -4.881 -6.241 1.00 98.50 125 PHE A N 1
ATOM 1042 C CA . PHE A 1 125 ? 0.345 -3.605 -6.475 1.00 98.50 125 PHE A CA 1
ATOM 1043 C C . PHE A 1 125 ? 1.816 -3.782 -6.884 1.00 98.50 125 PHE A C 1
ATOM 1045 O O . PHE A 1 125 ? 2.283 -3.156 -7.837 1.00 98.50 125 PHE A O 1
ATOM 1052 N N . GLY A 1 126 ? 2.546 -4.677 -6.213 1.00 98.00 126 GLY A N 1
ATOM 1053 C CA . GLY A 1 126 ? 3.931 -5.004 -6.553 1.00 98.00 126 GLY A CA 1
ATOM 1054 C C . GLY A 1 126 ? 4.086 -5.586 -7.962 1.00 98.00 126 GLY A C 1
ATOM 1055 O O . GLY A 1 126 ? 5.014 -5.205 -8.680 1.00 98.00 126 GLY A O 1
ATOM 1056 N N . LYS A 1 127 ? 3.166 -6.459 -8.394 1.00 98.25 127 LYS A N 1
ATOM 1057 C CA . LYS A 1 127 ? 3.141 -7.000 -9.767 1.00 98.25 127 LYS A CA 1
ATOM 1058 C C . LYS A 1 127 ? 2.894 -5.904 -10.802 1.00 98.25 127 LYS A C 1
ATOM 1060 O O . LYS A 1 127 ? 3.597 -5.868 -11.812 1.00 98.25 127 LYS A O 1
ATOM 1065 N N . ASP A 1 128 ? 1.963 -4.995 -10.532 1.00 98.38 128 ASP A N 1
ATOM 1066 C C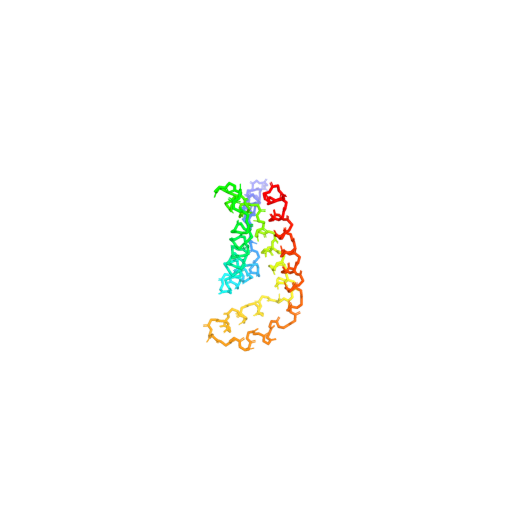A . ASP A 1 128 ? 1.676 -3.864 -11.418 1.00 98.38 128 ASP A CA 1
ATOM 1067 C C . ASP A 1 128 ? 2.886 -2.929 -11.537 1.00 98.38 128 ASP A C 1
ATOM 1069 O O . ASP A 1 128 ? 3.276 -2.546 -12.641 1.00 98.38 128 ASP A O 1
ATOM 1073 N N . CYS A 1 129 ? 3.557 -2.637 -10.418 1.00 98.44 129 CYS A N 1
ATOM 1074 C CA . CYS A 1 129 ? 4.791 -1.853 -10.415 1.00 98.44 129 CYS A CA 1
ATOM 1075 C C . CYS A 1 129 ? 5.899 -2.541 -11.220 1.00 98.44 129 CYS A C 1
ATOM 1077 O O . CYS A 1 129 ? 6.550 -1.900 -12.044 1.00 98.44 129 CYS A O 1
ATOM 1079 N N . ALA A 1 130 ? 6.102 -3.846 -11.019 1.00 98.12 130 ALA A N 1
ATOM 1080 C CA . ALA A 1 130 ? 7.096 -4.618 -11.759 1.0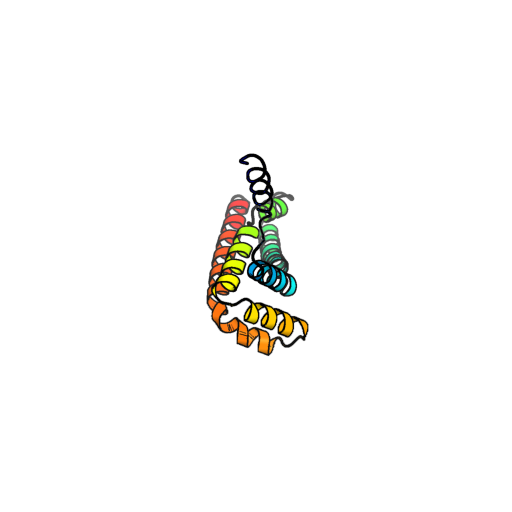0 98.12 130 ALA A CA 1
ATOM 1081 C C . ALA A 1 130 ? 6.815 -4.611 -13.268 1.00 98.12 130 ALA A C 1
ATOM 1083 O O . ALA A 1 130 ? 7.741 -4.448 -14.062 1.00 98.12 130 ALA A O 1
ATOM 1084 N N . LYS A 1 131 ? 5.543 -4.726 -13.666 1.00 98.44 131 LYS A N 1
ATOM 1085 C CA . LYS A 1 131 ? 5.128 -4.612 -15.066 1.00 98.44 131 LYS A CA 1
ATOM 1086 C C . LYS A 1 131 ? 5.487 -3.241 -15.641 1.00 98.44 131 LYS A C 1
ATOM 1088 O O . LYS A 1 131 ? 6.155 -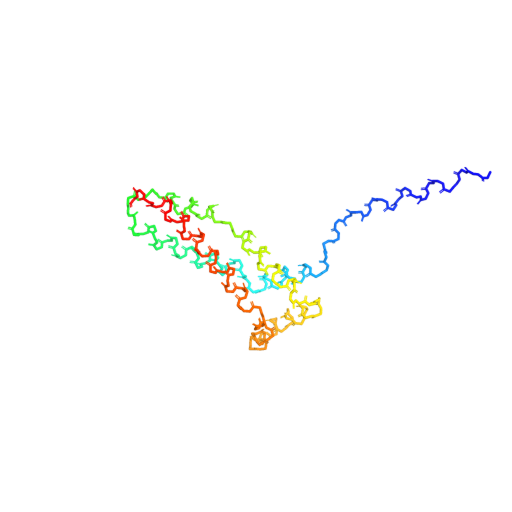3.185 -16.665 1.00 98.44 131 LYS A O 1
ATOM 1093 N N . ILE A 1 132 ? 5.130 -2.155 -14.953 1.00 98.44 132 ILE A N 1
ATOM 1094 C CA . ILE A 1 132 ? 5.445 -0.781 -15.384 1.00 98.44 132 ILE A CA 1
ATOM 1095 C C . ILE A 1 132 ? 6.957 -0.582 -15.544 1.00 98.44 132 ILE A C 1
ATOM 1097 O O . ILE A 1 132 ? 7.405 -0.032 -16.551 1.00 98.44 132 ILE A O 1
ATOM 1101 N N . ILE A 1 133 ? 7.747 -1.041 -14.567 1.00 98.25 133 ILE A N 1
ATOM 1102 C CA . ILE A 1 133 ? 9.212 -0.958 -14.603 1.00 98.25 133 ILE A CA 1
ATOM 1103 C C . ILE A 1 133 ? 9.757 -1.709 -15.822 1.00 98.25 133 ILE A C 1
ATOM 1105 O O . ILE A 1 133 ? 10.540 -1.148 -16.587 1.00 98.25 133 ILE A O 1
ATOM 1109 N N . ASN A 1 134 ? 9.326 -2.956 -16.022 1.00 97.81 134 ASN A N 1
ATOM 1110 C CA . ASN A 1 134 ? 9.788 -3.792 -17.127 1.00 97.81 134 ASN A CA 1
ATOM 1111 C C . ASN A 1 134 ? 9.389 -3.216 -18.487 1.00 97.81 134 ASN A C 1
ATOM 1113 O O . ASN A 1 134 ? 10.223 -3.173 -19.385 1.00 97.81 134 ASN A O 1
ATOM 1117 N N . ASP A 1 135 ? 8.156 -2.731 -18.635 1.00 98.25 135 ASP A N 1
ATOM 1118 C CA . ASP A 1 135 ? 7.667 -2.141 -19.883 1.00 98.25 135 ASP A CA 1
ATOM 1119 C C . ASP A 1 135 ? 8.464 -0.881 -20.252 1.00 98.25 135 ASP A C 1
ATOM 1121 O O . ASP A 1 135 ? 8.853 -0.705 -21.407 1.00 98.25 135 ASP A O 1
ATOM 1125 N N . LYS A 1 136 ? 8.784 -0.036 -19.263 1.00 97.56 136 LYS A N 1
ATOM 1126 C CA . LYS A 1 136 ? 9.607 1.168 -19.455 1.00 97.56 136 LYS A CA 1
ATOM 1127 C C . LYS A 1 136 ? 11.077 0.863 -19.735 1.00 97.56 136 LYS A C 1
ATOM 1129 O O . LYS A 1 136 ? 11.720 1.627 -20.448 1.00 97.56 136 LYS A O 1
ATOM 1134 N N . LEU A 1 137 ? 11.610 -0.235 -19.198 1.00 97.06 137 LEU A N 1
ATOM 1135 C CA . LEU A 1 137 ? 13.018 -0.616 -19.356 1.00 97.06 137 LEU A CA 1
ATOM 1136 C C . LEU A 1 137 ? 13.281 -1.635 -20.473 1.00 97.06 137 LEU A C 1
ATOM 1138 O O . LEU A 1 137 ? 14.438 -1.960 -20.732 1.00 97.06 137 LEU A O 1
ATOM 1142 N N . LYS A 1 138 ? 12.237 -2.133 -21.143 1.00 95.31 138 LYS A N 1
ATOM 1143 C CA . LYS A 1 138 ? 12.300 -3.266 -22.081 1.00 95.31 138 LYS A CA 1
ATOM 1144 C C . LYS A 1 138 ? 13.336 -3.107 -23.198 1.00 95.31 138 LYS A C 1
ATOM 1146 O O . LYS A 1 138 ? 13.901 -4.103 -23.639 1.00 95.31 138 LYS A O 1
ATOM 1151 N N . ASN A 1 139 ? 13.571 -1.875 -23.646 1.00 93.19 139 ASN A N 1
ATOM 1152 C CA . ASN A 1 139 ? 14.410 -1.569 -24.808 1.00 93.19 139 ASN A CA 1
ATOM 1153 C C . ASN A 1 139 ? 15.829 -1.097 -24.450 1.00 93.19 139 ASN A C 1
ATOM 1155 O O . ASN A 1 139 ? 16.558 -0.663 -25.343 1.00 93.19 139 ASN A O 1
ATOM 1159 N N . TYR A 1 140 ? 16.214 -1.154 -23.172 1.00 92.69 140 TYR A N 1
ATOM 1160 C CA . TYR A 1 140 ? 17.527 -0.714 -22.690 1.00 92.69 140 TYR A CA 1
ATOM 1161 C C . TYR A 1 140 ? 18.377 -1.872 -22.169 1.00 92.69 140 TYR A C 1
ATOM 1163 O O . TYR A 1 140 ? 17.810 -2.917 -21.765 1.00 92.69 140 TYR A O 1
#